Protein AF-A0A3P0NHG0-F1 (afdb_monomer_lite)

Radius of gyration: 15.68 Å; chains: 1; bounding box: 37×29×49 Å

pLDDT: mean 90.77, std 12.88, range [40.38, 98.69]

Sequence (154 aa):
MLLELDDRQFTQAFVAWTQILEDSEFYLHKNAADYFQFCIGALLAELLKLKAVRDTSVTVIPHKKPSSEIADWWPTGFALTHFCVELVKKVSRQECGKVVEPSEKIGQLKIWQSYRENLLEEPMLAIAYFDDFMGITPNWRTPYYAGHRTAGIN

Secondary structure (DSSP, 8-state):
--EEE-HHHHHHHHHHHHHHHHHTHHHHTT-HHHHHHHHHHHHHHHHHHTT-EEE-GGGS-S-----S-HHHH-HHHHHHHHHHHHHHHHHHHHHH-------GGGG-HHHHHHHHHHTTT-TTHHHHHHHHHTT----SS-TT-GGG------

Structure (mmCIF, N/CA/C/O backbone):
data_AF-A0A3P0NHG0-F1
#
_entry.id   AF-A0A3P0NHG0-F1
#
loop_
_atom_site.group_PDB
_atom_site.id
_atom_site.type_symbol
_atom_site.label_atom_id
_atom_site.label_alt_id
_atom_site.label_comp_id
_atom_site.label_asym_id
_atom_site.label_entity_id
_atom_site.label_seq_id
_atom_site.pdbx_PDB_ins_code
_atom_site.Cartn_x
_atom_site.Cartn_y
_atom_site.Cartn_z
_atom_site.occupancy
_atom_site.B_iso_or_equiv
_atom_site.auth_seq_id
_atom_site.auth_comp_id
_atom_site.auth_asym_id
_atom_site.auth_atom_id
_atom_site.pdbx_PDB_model_num
ATOM 1 N N . MET A 1 1 ? 8.576 -11.000 -17.155 1.00 65.06 1 MET A N 1
ATOM 2 C CA . MET A 1 1 ? 8.711 -10.058 -16.029 1.00 65.06 1 MET A CA 1
ATOM 3 C C . MET A 1 1 ? 9.710 -10.664 -15.061 1.00 65.06 1 MET A C 1
ATOM 5 O O . MET A 1 1 ? 9.466 -11.778 -14.616 1.00 65.06 1 MET A O 1
ATOM 9 N N . LEU A 1 2 ? 10.841 -9.998 -14.820 1.00 81.88 2 LEU A N 1
ATOM 10 C CA . LEU A 1 2 ? 11.818 -10.404 -13.809 1.00 81.88 2 LEU A CA 1
ATOM 11 C C . LEU A 1 2 ? 11.846 -9.288 -12.764 1.00 81.88 2 LEU A C 1
ATOM 13 O O . LEU A 1 2 ? 12.230 -8.163 -13.074 1.00 81.88 2 LEU A O 1
ATOM 17 N N . LEU A 1 3 ? 11.321 -9.588 -11.579 1.00 90.50 3 LEU A N 1
ATOM 18 C CA . LEU A 1 3 ? 11.296 -8.666 -10.451 1.00 90.50 3 LEU A CA 1
ATOM 19 C C . LEU A 1 3 ? 12.343 -9.112 -9.442 1.00 90.50 3 LEU A C 1
ATOM 21 O O . LEU A 1 3 ? 12.396 -10.288 -9.089 1.00 90.50 3 LEU A O 1
ATOM 25 N N . GLU A 1 4 ? 13.135 -8.163 -8.967 1.00 93.88 4 GLU A N 1
ATOM 26 C CA . GLU A 1 4 ? 14.119 -8.386 -7.915 1.00 93.88 4 GLU A CA 1
ATOM 27 C C . GLU A 1 4 ? 13.798 -7.510 -6.713 1.00 93.88 4 GLU A C 1
ATOM 29 O O . GLU A 1 4 ? 13.411 -6.347 -6.858 1.00 93.88 4 GLU A O 1
ATOM 34 N N . LEU A 1 5 ? 13.968 -8.075 -5.522 1.00 94.50 5 LEU A N 1
ATOM 35 C CA . LEU A 1 5 ? 13.925 -7.318 -4.282 1.00 94.50 5 LEU A CA 1
ATOM 36 C C . LEU A 1 5 ? 15.265 -6.617 -4.080 1.00 94.50 5 LEU A C 1
ATOM 38 O O . LEU A 1 5 ? 16.330 -7.205 -4.253 1.00 94.50 5 LEU A O 1
ATOM 42 N N . ASP A 1 6 ? 15.204 -5.346 -3.709 1.00 95.75 6 ASP A N 1
ATOM 43 C CA . ASP A 1 6 ? 16.355 -4.631 -3.188 1.00 95.75 6 ASP A CA 1
ATOM 44 C C . ASP A 1 6 ? 16.342 -4.751 -1.666 1.00 95.75 6 ASP A C 1
ATOM 46 O O . ASP A 1 6 ? 15.611 -4.024 -0.997 1.00 95.75 6 ASP A O 1
ATOM 50 N N . ASP A 1 7 ? 17.137 -5.672 -1.118 1.00 95.75 7 ASP A N 1
ATOM 51 C CA . ASP A 1 7 ? 17.136 -5.990 0.317 1.00 95.75 7 ASP A CA 1
ATOM 52 C C . ASP A 1 7 ? 17.283 -4.749 1.208 1.00 95.75 7 ASP A C 1
ATOM 54 O O . ASP A 1 7 ? 16.631 -4.629 2.251 1.00 95.75 7 ASP A O 1
ATOM 58 N N . ARG A 1 8 ? 18.117 -3.788 0.789 1.00 97.31 8 ARG A N 1
ATOM 59 C CA . ARG A 1 8 ? 18.358 -2.561 1.551 1.00 97.31 8 ARG A CA 1
ATOM 60 C C . ARG A 1 8 ? 17.126 -1.666 1.540 1.00 97.31 8 ARG A C 1
ATOM 62 O O . ARG A 1 8 ? 16.699 -1.229 2.607 1.00 97.31 8 ARG A O 1
ATOM 69 N N . GLN A 1 9 ? 16.572 -1.388 0.362 1.00 97.94 9 GLN A N 1
ATOM 70 C CA . GLN A 1 9 ? 15.396 -0.521 0.239 1.00 97.94 9 GLN A CA 1
ATOM 71 C C . GLN A 1 9 ? 14.153 -1.164 0.848 1.00 97.94 9 GLN A C 1
ATOM 73 O O . GLN A 1 9 ? 13.361 -0.489 1.498 1.00 97.94 9 GLN A O 1
ATOM 78 N N . PHE A 1 10 ? 14.013 -2.480 0.701 1.00 97.19 10 PHE A N 1
ATOM 79 C CA . PHE A 1 10 ? 12.956 -3.254 1.333 1.00 97.19 10 PHE A CA 1
ATOM 80 C C . PHE A 1 10 ? 13.030 -3.143 2.857 1.00 97.19 10 PHE A C 1
ATOM 82 O O . PHE A 1 10 ? 12.045 -2.784 3.495 1.00 97.19 10 PHE A O 1
ATOM 89 N N . THR A 1 11 ? 14.213 -3.344 3.444 1.00 97.81 11 THR A N 1
ATOM 90 C CA . THR A 1 11 ? 14.415 -3.172 4.892 1.00 97.81 11 THR A CA 1
ATOM 91 C C . THR A 1 11 ? 14.074 -1.750 5.339 1.00 97.81 11 THR A C 1
ATOM 93 O O . THR A 1 11 ? 13.381 -1.564 6.336 1.00 97.81 11 THR A O 1
ATOM 96 N N . GLN A 1 12 ? 14.517 -0.735 4.592 1.00 98.19 12 GLN A N 1
ATOM 97 C CA . GLN A 1 12 ? 14.216 0.664 4.905 1.00 98.19 12 GLN A CA 1
ATOM 98 C C . GLN A 1 12 ? 12.712 0.966 4.841 1.00 98.19 12 GLN A C 1
ATOM 100 O O . GLN A 1 12 ? 12.206 1.662 5.719 1.00 98.19 12 GLN A O 1
ATOM 105 N N . ALA A 1 13 ? 11.995 0.404 3.865 1.00 98.06 13 ALA A N 1
ATOM 106 C CA . ALA A 1 13 ? 10.546 0.545 3.749 1.00 98.06 13 ALA A CA 1
ATOM 107 C C . ALA A 1 13 ? 9.813 -0.083 4.934 1.00 98.06 13 ALA A C 1
ATOM 109 O O . ALA A 1 13 ? 8.899 0.529 5.479 1.00 98.06 13 ALA A O 1
ATOM 110 N N . PHE A 1 14 ? 10.247 -1.265 5.379 1.00 97.19 14 PHE A N 1
ATOM 111 C CA . PHE A 1 14 ? 9.671 -1.911 6.556 1.00 97.19 14 PHE A CA 1
ATOM 112 C C . PHE A 1 14 ? 9.904 -1.102 7.833 1.00 97.19 14 PHE A C 1
ATOM 114 O O . PHE A 1 14 ? 8.966 -0.929 8.601 1.00 97.19 14 PHE A O 1
ATOM 121 N N . VAL A 1 15 ? 11.107 -0.556 8.038 1.00 98.06 15 VAL A N 1
ATOM 122 C CA . VAL A 1 15 ? 11.404 0.295 9.205 1.00 98.06 15 VAL A CA 1
ATOM 123 C C . VAL A 1 15 ? 10.579 1.587 9.190 1.00 98.06 15 VAL A C 1
ATOM 125 O O . VAL A 1 15 ? 10.059 2.007 10.221 1.00 98.06 15 VAL A O 1
ATOM 128 N N . ALA A 1 16 ? 10.427 2.224 8.027 1.00 97.75 16 ALA A N 1
ATOM 129 C CA . ALA A 1 16 ? 9.578 3.408 7.904 1.00 97.75 16 ALA A CA 1
ATOM 130 C C . ALA A 1 16 ? 8.105 3.074 8.187 1.00 97.75 16 ALA A C 1
ATOM 132 O O . ALA A 1 16 ? 7.420 3.799 8.906 1.00 97.75 16 ALA A O 1
ATOM 133 N N . TRP A 1 17 ? 7.633 1.938 7.675 1.00 97.94 17 TRP A N 1
ATOM 134 C CA . TRP A 1 17 ? 6.279 1.455 7.904 1.00 97.94 17 TRP A CA 1
ATOM 135 C C . TRP A 1 17 ? 6.001 1.111 9.374 1.00 97.94 17 TRP A C 1
ATOM 137 O O . TRP A 1 17 ? 4.924 1.443 9.868 1.00 97.94 17 TRP A O 1
ATOM 147 N N . THR A 1 18 ? 6.949 0.511 10.105 1.00 97.06 18 THR A N 1
ATOM 148 C CA . THR A 1 18 ? 6.748 0.206 11.533 1.00 97.06 18 THR A CA 1
ATOM 149 C C . THR A 1 18 ? 6.519 1.463 12.364 1.00 97.06 18 THR A C 1
ATOM 151 O O . THR A 1 18 ? 5.674 1.440 13.252 1.00 97.06 18 THR A O 1
ATOM 154 N N . GLN A 1 19 ? 7.167 2.583 12.026 1.00 96.44 19 GLN A N 1
ATOM 155 C CA . GLN A 1 19 ? 6.884 3.851 12.703 1.00 96.44 19 GLN A CA 1
ATOM 156 C C . GLN A 1 19 ? 5.437 4.309 12.461 1.00 96.44 19 GLN A C 1
ATOM 158 O O . GLN A 1 19 ? 4.768 4.773 13.378 1.00 96.44 19 GLN A O 1
ATOM 163 N N . ILE A 1 20 ? 4.917 4.123 11.243 1.00 95.94 20 ILE A N 1
ATOM 164 C CA . ILE A 1 20 ? 3.523 4.457 10.915 1.00 95.94 20 ILE A CA 1
ATOM 165 C C . ILE A 1 20 ? 2.547 3.578 11.710 1.00 95.94 20 ILE A C 1
ATOM 167 O O . ILE A 1 20 ? 1.506 4.073 12.146 1.00 95.94 20 ILE A O 1
ATOM 171 N N . LEU A 1 21 ? 2.855 2.290 11.913 1.00 94.94 21 LEU A N 1
ATOM 172 C CA . LEU A 1 21 ? 2.039 1.398 12.750 1.00 94.94 21 LEU A CA 1
ATOM 173 C C . LEU A 1 21 ? 1.916 1.923 14.182 1.00 94.94 21 LEU A C 1
ATOM 175 O O . LEU A 1 21 ? 0.799 2.000 14.695 1.00 94.94 21 LEU A O 1
ATOM 179 N N . GLU A 1 22 ? 3.047 2.292 14.786 1.00 94.31 22 GLU A N 1
ATOM 180 C CA . GLU A 1 22 ? 3.123 2.823 16.151 1.00 94.31 22 GLU A CA 1
ATOM 181 C C . GLU A 1 22 ? 2.360 4.148 16.267 1.00 94.31 22 GLU A C 1
ATOM 183 O O . GLU A 1 22 ? 1.467 4.295 17.102 1.00 94.31 22 GLU A O 1
ATOM 188 N N . ASP A 1 23 ? 2.620 5.085 15.352 1.00 94.31 23 ASP A N 1
ATOM 189 C CA . ASP A 1 23 ? 1.999 6.412 15.359 1.00 94.31 23 ASP A CA 1
ATOM 190 C C . ASP A 1 23 ? 0.476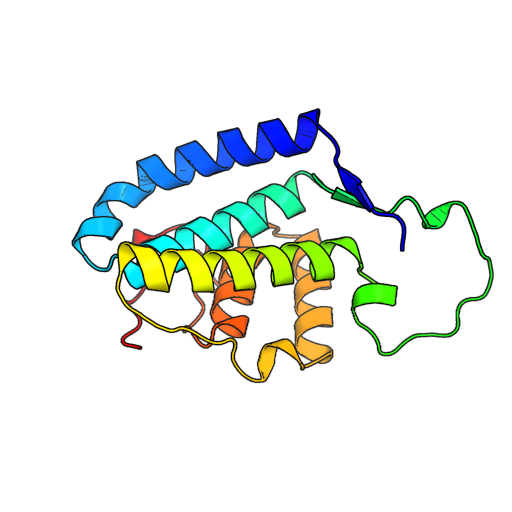 6.357 15.137 1.00 94.31 23 ASP A C 1
ATOM 192 O O . ASP A 1 23 ? -0.249 7.289 15.498 1.00 94.31 23 ASP A O 1
ATOM 196 N N . SER A 1 24 ? -0.028 5.274 14.537 1.00 93.38 24 SER A N 1
ATOM 197 C CA . SER A 1 24 ? -1.449 5.076 14.237 1.00 93.38 24 SER A CA 1
ATOM 198 C C . SER A 1 24 ? -2.169 4.095 15.166 1.00 93.38 24 SER A C 1
ATOM 200 O O . SER A 1 24 ? -3.377 3.906 15.010 1.00 93.38 24 SER A O 1
ATOM 202 N N . GLU A 1 25 ? -1.496 3.517 16.168 1.00 92.25 25 GLU A N 1
ATOM 203 C CA . GLU A 1 25 ? -2.065 2.501 17.072 1.00 92.25 25 GLU A CA 1
ATOM 204 C C . GLU A 1 25 ? -3.342 2.986 17.782 1.00 92.25 25 GLU A C 1
ATOM 206 O O . GLU A 1 25 ? -4.295 2.228 17.970 1.00 92.25 25 GLU A O 1
ATOM 211 N N . PHE A 1 26 ? -3.442 4.288 18.073 1.00 88.69 26 PHE A N 1
ATOM 212 C CA . PHE A 1 26 ? -4.650 4.898 18.645 1.00 88.69 26 PHE A CA 1
ATOM 213 C C . PHE A 1 26 ? -5.927 4.638 17.817 1.00 88.69 26 PHE A C 1
ATOM 215 O O . PHE A 1 26 ? -7.044 4.788 18.326 1.00 88.69 26 PHE A O 1
ATOM 222 N N . TYR A 1 27 ? -5.781 4.322 16.526 1.00 87.62 27 TYR A N 1
ATOM 223 C CA . TYR A 1 27 ? -6.874 4.054 15.600 1.00 87.62 27 TYR A CA 1
ATOM 224 C C . TYR A 1 27 ? -7.327 2.586 15.616 1.00 87.62 27 TYR A C 1
ATOM 226 O O . TYR A 1 27 ? -8.504 2.320 15.363 1.00 87.62 27 TYR A O 1
ATOM 234 N N . LEU A 1 28 ? -6.457 1.650 16.019 1.00 91.44 28 LEU A N 1
ATOM 235 C CA . LEU A 1 28 ? -6.760 0.216 16.117 1.00 91.44 28 LEU A CA 1
ATOM 236 C C . LEU A 1 28 ? -7.990 -0.046 16.997 1.00 91.44 28 LEU A C 1
ATOM 238 O O . LEU A 1 28 ? -8.904 -0.771 16.607 1.00 91.44 28 LEU A O 1
ATOM 242 N N . HIS A 1 29 ? -8.062 0.609 18.158 1.00 87.12 29 HIS A N 1
ATOM 243 C CA . HIS A 1 29 ? -9.183 0.456 19.092 1.00 87.12 29 HIS A CA 1
ATOM 244 C C . HIS A 1 29 ? -10.475 1.156 18.641 1.00 87.12 29 HIS A C 1
ATOM 246 O O . HIS A 1 29 ? -11.537 0.895 19.204 1.00 87.12 29 HIS A O 1
ATOM 252 N N . LYS A 1 30 ? -10.404 2.048 17.645 1.00 89.19 30 LYS A N 1
ATOM 253 C CA . LYS A 1 30 ? -11.571 2.758 17.098 1.00 89.19 30 LYS A CA 1
ATOM 254 C C . LYS A 1 30 ? -12.191 1.999 15.932 1.00 89.19 30 LYS A C 1
ATOM 256 O O . LYS A 1 30 ? -13.410 1.877 15.863 1.00 89.19 30 LYS A O 1
ATOM 261 N N . ASN A 1 31 ? -11.357 1.519 15.013 1.00 91.12 31 ASN A N 1
ATOM 262 C CA . ASN A 1 31 ? -11.780 0.738 13.858 1.00 91.12 31 ASN A CA 1
ATOM 263 C C . ASN A 1 31 ? -10.619 -0.135 13.369 1.00 91.12 31 ASN A C 1
ATOM 265 O O . ASN A 1 31 ? -9.838 0.280 12.517 1.00 91.12 31 ASN A O 1
ATOM 269 N N . ALA A 1 32 ? -10.527 -1.358 13.892 1.00 93.31 32 ALA A N 1
ATOM 270 C CA . ALA A 1 32 ? -9.443 -2.276 13.552 1.00 93.31 32 ALA A CA 1
ATOM 271 C C . ALA A 1 32 ? -9.374 -2.599 12.049 1.00 93.31 32 ALA A C 1
ATOM 273 O O . ALA A 1 32 ? -8.289 -2.670 11.481 1.00 93.31 32 ALA A O 1
ATOM 274 N N . ALA A 1 33 ? -10.523 -2.740 11.382 1.00 92.81 33 ALA A N 1
ATOM 275 C CA . ALA A 1 33 ? -10.554 -3.061 9.958 1.00 92.81 33 ALA A CA 1
ATOM 276 C C . ALA A 1 33 ? -9.965 -1.928 9.102 1.00 92.81 33 ALA A C 1
ATOM 278 O O . ALA A 1 33 ? -9.120 -2.187 8.247 1.00 92.81 33 ALA A O 1
ATOM 279 N N . ASP A 1 34 ? -10.366 -0.678 9.362 1.00 93.44 34 ASP A N 1
ATOM 280 C CA . ASP A 1 34 ? -9.823 0.478 8.635 1.00 93.44 34 ASP A CA 1
ATOM 281 C C . ASP A 1 34 ? -8.383 0.816 9.063 1.00 93.44 34 ASP A C 1
ATOM 283 O O . ASP A 1 34 ? -7.598 1.307 8.255 1.00 93.44 34 ASP A O 1
ATOM 287 N N . TYR A 1 35 ? -7.996 0.490 10.302 1.00 95.19 35 TYR A N 1
ATOM 288 C CA . TYR A 1 35 ? -6.600 0.539 10.740 1.00 95.19 35 TYR A CA 1
ATOM 289 C C . TYR A 1 35 ? -5.717 -0.372 9.884 1.00 95.19 35 TYR A C 1
ATOM 291 O O . TYR A 1 35 ? -4.769 0.108 9.269 1.00 95.19 35 TYR A O 1
ATOM 299 N N . PHE A 1 36 ? -6.049 -1.661 9.760 1.00 96.19 36 PHE A N 1
ATOM 300 C CA . PHE A 1 36 ? -5.236 -2.579 8.957 1.00 96.19 36 PHE A CA 1
ATOM 301 C C . PHE A 1 36 ? -5.222 -2.211 7.471 1.00 96.19 36 PHE A C 1
ATOM 303 O O . PHE A 1 36 ? -4.170 -2.307 6.839 1.00 96.19 36 PHE A O 1
ATOM 310 N N . GLN A 1 37 ? -6.345 -1.730 6.928 1.00 97.12 37 GLN A N 1
ATOM 311 C CA . GLN A 1 37 ? -6.388 -1.155 5.583 1.00 97.12 37 GLN A CA 1
ATOM 312 C C . GLN A 1 37 ? -5.363 -0.023 5.429 1.00 97.12 37 GLN A C 1
ATOM 314 O O . GLN A 1 37 ? -4.536 -0.060 4.515 1.00 97.12 37 GLN A O 1
ATOM 319 N N . PHE A 1 38 ? -5.405 0.970 6.322 1.00 97.25 38 PHE A N 1
ATOM 320 C CA . PHE A 1 38 ? -4.496 2.113 6.294 1.00 97.25 38 PHE A CA 1
ATOM 321 C C . PHE A 1 38 ? -3.037 1.669 6.397 1.00 97.25 38 PHE A C 1
ATOM 323 O O . PHE A 1 38 ? -2.210 2.066 5.579 1.00 97.25 38 PHE A O 1
ATOM 330 N N . CYS A 1 39 ? -2.724 0.811 7.366 1.00 97.69 39 CYS A N 1
ATOM 331 C CA . CYS A 1 39 ? -1.369 0.336 7.602 1.00 97.69 39 CYS A CA 1
ATOM 332 C C . CYS A 1 39 ? -0.809 -0.422 6.394 1.00 97.69 39 CYS A C 1
ATOM 334 O O . CYS A 1 39 ? 0.358 -0.252 6.051 1.00 97.69 39 CYS A O 1
ATOM 336 N N . ILE A 1 40 ? -1.622 -1.231 5.716 1.00 98.44 40 ILE A N 1
ATOM 337 C CA . ILE A 1 40 ? -1.187 -1.978 4.529 1.00 98.44 40 ILE A CA 1
ATOM 338 C C . ILE A 1 40 ? -1.061 -1.057 3.309 1.00 98.44 40 ILE A C 1
ATOM 340 O O . ILE A 1 40 ? -0.111 -1.199 2.536 1.00 98.44 40 ILE A O 1
ATOM 344 N N . GLY A 1 41 ? -1.941 -0.062 3.168 1.00 98.31 41 GLY A N 1
ATOM 345 C CA . GLY A 1 41 ? -1.768 1.010 2.186 1.00 98.31 41 GLY A CA 1
ATOM 346 C C . GLY A 1 41 ? -0.485 1.816 2.422 1.00 98.31 41 GLY A C 1
ATOM 347 O O . GLY A 1 41 ? 0.207 2.177 1.471 1.00 98.31 41 GLY A O 1
ATOM 348 N N . ALA A 1 42 ? -0.121 2.062 3.684 1.00 98.25 42 ALA A N 1
ATOM 349 C CA . ALA A 1 42 ? 1.116 2.750 4.045 1.00 98.25 42 ALA A CA 1
ATOM 350 C C . ALA A 1 42 ? 2.357 1.906 3.722 1.00 98.25 42 ALA A C 1
ATOM 352 O O . ALA A 1 42 ? 3.327 2.437 3.185 1.00 98.25 42 ALA A O 1
ATOM 353 N N . LEU A 1 43 ? 2.307 0.588 3.952 1.00 98.69 43 LEU A N 1
ATOM 354 C CA . LEU A 1 43 ? 3.357 -0.331 3.503 1.00 98.69 43 LEU A CA 1
ATOM 355 C C . LEU A 1 43 ? 3.551 -0.251 1.981 1.00 98.69 43 LEU A C 1
ATOM 357 O O . LEU A 1 43 ? 4.682 -0.134 1.511 1.00 98.69 43 LEU A O 1
ATOM 361 N N . LEU A 1 44 ? 2.457 -0.267 1.209 1.00 98.69 44 LEU A N 1
ATOM 362 C CA . LEU A 1 44 ? 2.508 -0.111 -0.247 1.00 98.69 44 LEU A CA 1
ATOM 363 C C . LEU A 1 44 ? 3.203 1.199 -0.646 1.00 98.69 44 LEU A C 1
ATOM 365 O O . LEU A 1 44 ? 4.081 1.191 -1.512 1.00 98.69 44 LEU A O 1
ATOM 369 N N . ALA A 1 45 ? 2.839 2.308 0.001 1.00 98.38 45 ALA A N 1
ATOM 370 C CA . ALA A 1 45 ? 3.442 3.613 -0.248 1.00 98.38 45 ALA A CA 1
ATOM 371 C C . ALA A 1 45 ? 4.953 3.614 0.024 1.00 98.38 45 ALA A C 1
ATOM 373 O O . ALA A 1 45 ? 5.720 4.061 -0.827 1.00 98.38 45 ALA A O 1
ATOM 374 N N . GLU A 1 46 ? 5.399 3.059 1.154 1.00 98.50 46 GLU A N 1
ATOM 375 C CA . GLU A 1 46 ? 6.822 2.980 1.506 1.00 98.50 46 GLU A CA 1
ATOM 376 C C . GLU A 1 46 ? 7.619 2.104 0.528 1.00 98.50 46 GLU A C 1
ATOM 378 O O . GLU A 1 46 ? 8.683 2.512 0.052 1.00 98.50 46 GLU A O 1
ATOM 383 N N . LEU A 1 47 ? 7.083 0.935 0.156 1.00 98.38 47 LEU A N 1
ATOM 384 C CA . LEU A 1 47 ? 7.719 0.028 -0.806 1.00 98.38 47 LEU A CA 1
ATOM 385 C C . LEU A 1 47 ? 7.886 0.683 -2.185 1.00 98.38 47 LEU A C 1
ATOM 387 O O . LEU A 1 47 ? 8.930 0.525 -2.825 1.00 98.38 47 LEU A O 1
ATOM 391 N N . LEU A 1 48 ? 6.880 1.436 -2.639 1.00 97.44 48 LEU A N 1
ATOM 392 C CA . LEU A 1 48 ? 6.926 2.158 -3.911 1.00 97.44 48 LEU A CA 1
ATOM 393 C C . LEU A 1 48 ? 7.859 3.370 -3.850 1.00 97.44 48 LEU A C 1
ATOM 395 O O . LEU A 1 48 ? 8.687 3.539 -4.749 1.00 97.44 48 LEU A O 1
ATOM 399 N N . LYS A 1 49 ? 7.777 4.169 -2.780 1.00 97.38 49 LYS A N 1
ATOM 400 C CA . LYS A 1 49 ? 8.619 5.353 -2.545 1.00 97.38 49 LYS A CA 1
ATOM 401 C C . LYS A 1 49 ? 10.103 5.000 -2.575 1.00 97.38 49 LYS A C 1
ATOM 403 O O . LYS A 1 49 ? 10.885 5.670 -3.247 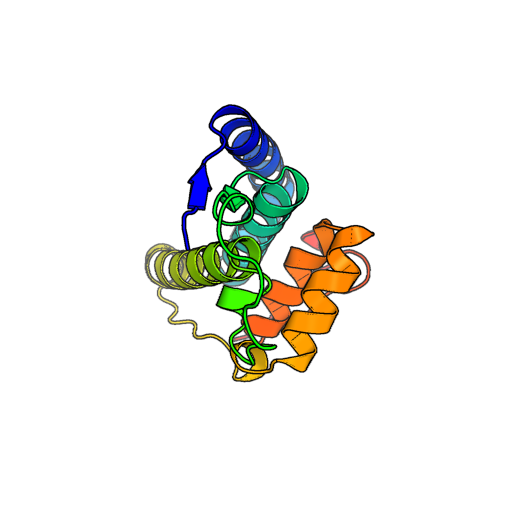1.00 97.38 49 LYS A O 1
ATOM 408 N N . LEU A 1 50 ? 10.484 3.927 -1.882 1.00 97.44 50 LEU A N 1
ATOM 409 C CA . LEU A 1 50 ? 11.874 3.473 -1.788 1.00 97.44 50 LEU A CA 1
ATOM 410 C C . LEU A 1 50 ? 12.289 2.540 -2.931 1.00 97.44 50 LEU A C 1
ATOM 412 O O . LEU A 1 50 ? 13.447 2.134 -2.998 1.00 97.44 50 LEU A O 1
ATOM 416 N N . LYS A 1 51 ? 11.379 2.233 -3.867 1.00 95.69 51 LYS A N 1
ATOM 417 C CA . LYS A 1 51 ? 11.627 1.327 -5.001 1.00 95.69 51 LYS A CA 1
ATOM 418 C C . LYS A 1 51 ? 12.180 -0.026 -4.532 1.00 95.69 51 LYS A C 1
ATOM 420 O O . LYS A 1 51 ? 13.140 -0.547 -5.098 1.00 95.69 51 LYS A O 1
ATOM 425 N N . ALA A 1 52 ? 11.552 -0.590 -3.499 1.00 96.44 52 ALA A N 1
ATOM 426 C CA . ALA A 1 52 ? 11.961 -1.838 -2.851 1.00 96.44 52 ALA A CA 1
ATOM 427 C C . ALA A 1 52 ? 11.937 -3.060 -3.788 1.00 96.44 52 ALA A C 1
ATOM 429 O O . ALA A 1 52 ? 12.606 -4.057 -3.526 1.00 96.44 52 ALA A O 1
ATOM 430 N N . VAL A 1 53 ? 11.185 -2.976 -4.889 1.00 95.56 53 VAL A N 1
ATOM 431 C CA . VAL A 1 53 ? 11.179 -3.960 -5.976 1.00 95.56 53 VAL A CA 1
ATOM 432 C C . VAL A 1 53 ? 11.629 -3.275 -7.261 1.00 95.56 53 VAL A C 1
ATOM 434 O O . VAL A 1 53 ? 11.108 -2.218 -7.630 1.00 95.56 53 VAL A O 1
ATOM 437 N N . ARG A 1 54 ? 12.570 -3.898 -7.970 1.00 91.88 54 ARG A N 1
ATOM 438 C CA . ARG A 1 54 ? 13.110 -3.428 -9.246 1.00 91.88 54 ARG A CA 1
ATOM 439 C C . ARG A 1 54 ? 12.660 -4.340 -10.381 1.00 91.88 54 ARG A C 1
ATOM 441 O O . ARG A 1 54 ? 12.662 -5.559 -10.249 1.00 91.88 54 ARG A O 1
ATOM 448 N N . ASP A 1 55 ? 12.299 -3.733 -11.505 1.00 89.50 55 ASP A N 1
ATOM 449 C CA . ASP A 1 55 ? 12.104 -4.451 -12.762 1.00 89.50 55 ASP A CA 1
ATOM 450 C C . ASP A 1 55 ? 13.440 -4.537 -13.502 1.00 89.50 55 ASP A C 1
ATOM 452 O O . ASP A 1 55 ? 13.973 -3.524 -13.960 1.00 89.50 55 ASP A O 1
ATOM 456 N N . THR A 1 56 ? 13.994 -5.743 -13.608 1.00 84.25 56 THR A N 1
ATOM 457 C CA . THR A 1 56 ? 15.272 -5.985 -14.293 1.00 84.25 56 THR A CA 1
ATOM 458 C C . THR A 1 56 ? 15.097 -6.370 -15.760 1.00 84.25 56 THR A C 1
ATOM 460 O O . THR A 1 56 ? 16.084 -6.500 -16.490 1.00 84.25 56 THR A O 1
ATOM 463 N N . SER A 1 57 ? 13.851 -6.459 -16.244 1.00 72.69 57 SER A N 1
ATOM 464 C CA . SER A 1 57 ? 13.557 -6.811 -17.637 1.00 72.69 57 SER A CA 1
ATOM 465 C C . SER A 1 57 ? 13.934 -5.729 -18.656 1.00 72.69 57 SER A C 1
ATOM 467 O O . SER A 1 57 ? 14.073 -6.038 -19.835 1.00 72.69 57 SER A O 1
ATOM 469 N N . VAL A 1 58 ? 14.219 -4.496 -18.213 1.00 59.16 58 VAL A N 1
ATOM 470 C CA . VAL A 1 58 ? 14.647 -3.364 -19.065 1.00 59.16 58 VAL A CA 1
ATOM 471 C C . VAL A 1 58 ? 15.951 -3.650 -19.833 1.00 59.16 58 VAL A C 1
ATOM 473 O O . VAL A 1 58 ? 16.240 -3.000 -20.835 1.00 59.16 58 VAL A O 1
ATOM 476 N N . THR A 1 59 ? 16.735 -4.648 -19.418 1.00 52.84 59 THR A N 1
ATOM 477 C CA . THR A 1 59 ? 17.970 -5.046 -20.116 1.00 52.84 59 THR A CA 1
ATOM 478 C C . THR A 1 59 ? 17.744 -5.886 -21.376 1.00 52.84 59 THR A C 1
ATOM 480 O O . THR A 1 59 ? 18.690 -6.092 -22.136 1.00 52.84 59 THR A O 1
ATOM 483 N N . VAL A 1 60 ? 16.517 -6.346 -21.651 1.00 53.88 60 VAL A N 1
ATOM 484 C CA . VAL A 1 60 ? 16.235 -7.212 -22.801 1.00 53.88 60 VAL A CA 1
ATOM 485 C C . VAL A 1 60 ? 14.921 -6.794 -23.473 1.00 53.88 60 VAL A C 1
ATOM 487 O O . VAL A 1 60 ? 13.872 -6.765 -22.842 1.00 53.88 60 VAL A O 1
ATOM 490 N N . ILE A 1 61 ? 14.989 -6.595 -24.795 1.00 52.62 61 ILE A N 1
ATOM 491 C CA . ILE A 1 61 ? 13.902 -6.480 -25.792 1.00 52.62 61 ILE A CA 1
ATOM 492 C C . ILE A 1 61 ? 13.592 -5.042 -26.274 1.00 52.62 61 ILE A C 1
ATOM 494 O O . ILE A 1 61 ? 12.766 -4.337 -25.691 1.00 52.62 61 ILE A O 1
ATOM 498 N N . PRO A 1 62 ? 14.140 -4.637 -27.439 1.00 47.56 62 PRO A N 1
ATOM 499 C CA . PRO A 1 62 ? 13.533 -3.598 -28.256 1.00 47.56 62 PRO A CA 1
ATOM 500 C C . PRO A 1 62 ? 12.279 -4.171 -28.945 1.00 47.56 62 PRO A C 1
ATOM 502 O O . PRO A 1 62 ? 12.324 -5.263 -29.506 1.00 47.56 62 PRO A O 1
ATOM 505 N N . HIS A 1 63 ? 11.174 -3.414 -28.930 1.00 49.09 63 HIS A N 1
ATOM 506 C CA . HIS A 1 63 ? 9.915 -3.655 -29.671 1.00 49.09 6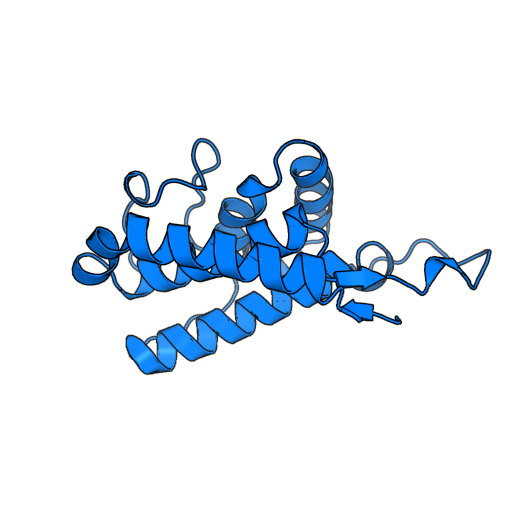3 HIS A CA 1
ATOM 507 C C . HIS A 1 63 ? 8.805 -4.498 -29.008 1.00 49.09 63 HIS A C 1
ATOM 509 O O . HIS A 1 63 ? 8.173 -5.326 -29.668 1.00 49.09 63 HIS A O 1
ATOM 515 N N . LYS A 1 64 ? 8.445 -4.231 -27.744 1.00 55.25 64 LYS A N 1
ATOM 516 C CA . LYS A 1 64 ? 7.127 -4.660 -27.235 1.00 55.25 64 LYS A CA 1
ATOM 517 C C . LYS A 1 64 ? 6.043 -3.686 -27.733 1.00 55.25 64 LYS A C 1
ATOM 519 O O . LYS A 1 64 ? 6.196 -2.474 -27.597 1.00 55.25 64 LYS A O 1
ATOM 524 N N . LYS A 1 65 ? 4.969 -4.198 -28.355 1.00 58.09 65 LYS A N 1
ATOM 525 C CA . LYS A 1 65 ? 3.775 -3.397 -28.709 1.00 58.09 65 LYS A CA 1
ATOM 526 C C . LYS A 1 65 ? 3.197 -2.738 -27.443 1.00 58.09 65 LYS A C 1
ATOM 528 O O . LYS A 1 65 ? 3.365 -3.315 -26.367 1.00 58.09 65 LYS A O 1
ATOM 533 N N . PRO A 1 66 ? 2.491 -1.592 -27.548 1.00 60.47 66 PRO A N 1
ATOM 534 C CA . PRO A 1 66 ? 1.766 -1.045 -26.409 1.00 60.47 66 PRO A CA 1
ATOM 535 C C . PRO A 1 66 ? 0.788 -2.105 -25.897 1.00 60.47 66 PRO A C 1
ATOM 537 O O . PRO A 1 66 ? -0.118 -2.518 -26.620 1.00 60.47 66 PRO A O 1
ATOM 540 N N . SER A 1 67 ? 1.034 -2.595 -24.685 1.00 70.31 67 SER A N 1
ATOM 541 C CA . SER A 1 67 ? 0.190 -3.587 -24.030 1.00 70.31 67 SER A CA 1
ATOM 542 C C . SER A 1 67 ? -0.884 -2.884 -23.214 1.00 70.31 67 SER A C 1
ATOM 544 O O . SER A 1 67 ? -0.613 -1.880 -22.555 1.00 70.31 67 SER A O 1
ATOM 546 N N . SER A 1 68 ? -2.104 -3.413 -23.254 1.00 78.12 68 SER A N 1
ATOM 547 C CA . SER A 1 68 ? -3.188 -2.983 -22.371 1.00 78.12 68 SER A CA 1
ATOM 548 C C . SER A 1 68 ? -3.069 -3.572 -20.963 1.00 78.12 68 SER A C 1
ATOM 550 O O . SER A 1 68 ? -3.816 -3.165 -20.076 1.00 78.12 68 SER A O 1
ATOM 552 N N . GLU A 1 69 ? -2.156 -4.521 -20.739 1.00 88.81 69 GLU A N 1
ATOM 553 C CA . GLU A 1 69 ? -1.964 -5.148 -19.433 1.00 88.81 69 GLU A CA 1
ATOM 554 C C . GLU A 1 69 ? -1.087 -4.286 -18.524 1.00 88.81 69 GLU A C 1
ATOM 556 O O . GLU A 1 69 ? 0.028 -3.911 -18.880 1.00 88.81 69 GLU A O 1
ATOM 561 N N . ILE A 1 70 ? -1.577 -3.996 -17.316 1.00 92.19 70 ILE A N 1
ATOM 562 C CA . ILE A 1 70 ? -0.884 -3.145 -16.334 1.00 92.19 70 ILE A CA 1
ATOM 563 C C . ILE A 1 70 ? 0.502 -3.699 -15.981 1.00 92.19 70 ILE A C 1
ATOM 565 O O . ILE A 1 70 ? 1.476 -2.949 -15.903 1.00 92.19 70 ILE A O 1
ATOM 569 N N . ALA A 1 71 ? 0.608 -5.023 -15.839 1.00 90.88 71 ALA A N 1
ATOM 570 C CA . ALA A 1 71 ? 1.855 -5.711 -15.524 1.00 90.88 71 ALA A CA 1
ATOM 571 C C . ALA A 1 71 ? 2.955 -5.516 -16.584 1.00 90.88 71 ALA A C 1
ATOM 573 O O . ALA A 1 71 ? 4.130 -5.679 -16.274 1.00 90.88 71 ALA A O 1
ATOM 574 N N . ASP A 1 72 ? 2.606 -5.149 -17.820 1.00 88.06 72 ASP A N 1
ATOM 575 C CA . ASP A 1 72 ? 3.589 -4.966 -18.889 1.00 88.06 72 ASP A CA 1
ATOM 576 C C . ASP A 1 72 ? 4.264 -3.594 -18.873 1.00 88.06 72 ASP A C 1
ATOM 578 O O . ASP A 1 72 ? 5.422 -3.489 -19.275 1.00 88.06 72 ASP A O 1
ATOM 582 N N . TRP A 1 73 ? 3.562 -2.544 -18.443 1.00 89.88 73 TRP A N 1
ATOM 583 C CA . TRP A 1 73 ? 4.090 -1.173 -18.430 1.00 89.88 73 TRP A CA 1
ATOM 584 C C . TRP A 1 73 ? 4.377 -0.645 -17.019 1.00 89.88 73 TRP A C 1
ATOM 586 O O . TRP A 1 73 ? 5.066 0.370 -16.870 1.00 89.88 73 TRP A O 1
ATOM 596 N N . TRP A 1 74 ? 3.899 -1.331 -15.976 1.00 93.69 74 TRP A N 1
ATOM 597 C CA . TRP A 1 74 ? 4.270 -1.064 -14.587 1.00 93.69 74 TRP A CA 1
ATOM 598 C C . TRP A 1 74 ? 4.243 -2.327 -13.709 1.00 93.69 74 TRP A C 1
ATOM 600 O O . TRP A 1 74 ? 3.435 -2.445 -12.783 1.00 93.69 74 TRP A O 1
ATOM 610 N N . PRO A 1 75 ? 5.154 -3.279 -13.968 1.00 93.88 75 PRO A N 1
ATOM 611 C CA . PRO A 1 75 ? 5.185 -4.568 -13.278 1.00 93.88 75 PRO A CA 1
ATOM 612 C C . PRO A 1 75 ? 5.354 -4.446 -11.760 1.00 93.88 75 PRO A C 1
ATOM 614 O O . PRO A 1 75 ? 4.701 -5.164 -11.006 1.00 93.88 75 PRO A O 1
ATOM 617 N N . THR A 1 76 ? 6.194 -3.517 -11.293 1.00 95.25 76 THR A N 1
ATOM 618 C CA . THR A 1 76 ? 6.446 -3.311 -9.858 1.00 95.25 76 THR A CA 1
ATOM 619 C C . THR A 1 76 ? 5.210 -2.797 -9.124 1.00 95.25 76 THR A C 1
ATOM 621 O O . THR A 1 76 ? 4.840 -3.359 -8.096 1.00 95.25 76 THR A O 1
ATOM 624 N N . GLY A 1 77 ? 4.534 -1.781 -9.672 1.00 96.44 77 GLY A N 1
ATOM 625 C CA . GLY A 1 77 ? 3.289 -1.251 -9.112 1.00 96.44 77 GLY A CA 1
ATOM 626 C C . GLY A 1 77 ? 2.174 -2.289 -9.109 1.00 96.44 77 GLY A C 1
ATOM 627 O O . GLY A 1 77 ? 1.499 -2.462 -8.095 1.00 96.44 77 GLY A O 1
ATOM 628 N N . PHE A 1 78 ? 2.029 -3.037 -10.207 1.00 96.75 78 PHE A N 1
ATOM 629 C CA . PHE A 1 78 ? 1.059 -4.124 -10.308 1.00 96.75 78 PHE A CA 1
ATOM 630 C C . PHE A 1 78 ? 1.282 -5.195 -9.234 1.00 96.75 78 PHE A C 1
ATOM 632 O O . PHE A 1 78 ? 0.351 -5.523 -8.498 1.00 96.75 78 PHE A O 1
ATOM 639 N N . ALA A 1 79 ? 2.512 -5.707 -9.121 1.00 96.88 79 ALA A N 1
ATOM 640 C CA . ALA A 1 79 ? 2.853 -6.775 -8.187 1.00 96.88 79 ALA A CA 1
ATOM 641 C C . ALA A 1 79 ? 2.679 -6.346 -6.723 1.00 96.88 79 ALA A C 1
ATOM 643 O O . ALA A 1 79 ? 2.030 -7.054 -5.956 1.00 96.88 79 ALA A O 1
ATOM 644 N N . LEU A 1 80 ? 3.207 -5.176 -6.345 1.00 98.00 80 LEU A N 1
ATOM 645 C CA . LEU A 1 80 ? 3.118 -4.674 -4.971 1.00 98.00 80 LEU A CA 1
ATOM 646 C C . LEU A 1 80 ? 1.677 -4.366 -4.556 1.00 98.00 80 LEU A C 1
ATOM 648 O O . LEU A 1 80 ? 1.274 -4.713 -3.449 1.00 98.00 80 LEU A O 1
ATOM 652 N N . THR A 1 81 ? 0.876 -3.782 -5.449 1.00 98.56 81 THR A N 1
ATOM 653 C CA . THR A 1 81 ? -0.533 -3.487 -5.151 1.00 98.56 81 THR A CA 1
ATOM 654 C C . THR A 1 81 ? -1.324 -4.773 -4.919 1.00 98.56 81 THR A C 1
ATOM 656 O O . THR A 1 81 ? -2.015 -4.881 -3.912 1.00 98.56 81 THR A O 1
ATOM 659 N N . HIS A 1 82 ? -1.191 -5.779 -5.794 1.00 98.44 82 HIS A N 1
ATOM 660 C CA . HIS A 1 82 ? -1.899 -7.055 -5.624 1.00 98.44 82 HIS A CA 1
ATOM 661 C C . HIS A 1 82 ? -1.410 -7.837 -4.401 1.00 98.44 82 HIS A C 1
ATOM 663 O O . HIS A 1 82 ? -2.214 -8.461 -3.712 1.00 98.44 82 HIS A O 1
ATOM 669 N N . PHE A 1 83 ? -0.114 -7.764 -4.087 1.00 98.31 83 PHE A N 1
ATOM 670 C CA . PHE A 1 83 ? 0.413 -8.297 -2.834 1.00 98.31 83 PHE A CA 1
ATOM 671 C C . PHE A 1 83 ? -0.278 -7.656 -1.620 1.00 98.31 83 PHE A C 1
ATOM 673 O O . PHE A 1 83 ? -0.773 -8.371 -0.751 1.00 98.31 83 PHE A O 1
ATOM 680 N N . CYS A 1 84 ? -0.375 -6.324 -1.581 1.00 98.62 84 CYS A N 1
ATOM 681 C CA . CYS A 1 84 ? -1.042 -5.603 -0.496 1.00 98.62 84 CYS A CA 1
ATOM 682 C C . CYS A 1 84 ? -2.556 -5.868 -0.442 1.00 98.62 84 CYS A C 1
ATOM 684 O O . CYS A 1 84 ? -3.107 -5.958 0.653 1.00 98.62 84 CYS A O 1
ATOM 686 N N . VAL A 1 85 ? -3.222 -6.069 -1.585 1.00 98.62 85 VAL A N 1
ATOM 687 C CA . VAL A 1 85 ? -4.627 -6.514 -1.640 1.00 98.62 85 VAL A CA 1
ATOM 688 C C . VAL A 1 85 ? -4.799 -7.860 -0.936 1.00 98.62 85 VAL A C 1
ATOM 690 O O . VAL A 1 85 ? -5.640 -8.002 -0.052 1.00 98.62 85 VAL A O 1
ATOM 693 N N . GLU A 1 86 ? -3.989 -8.858 -1.283 1.00 98.62 86 GLU A N 1
ATOM 694 C CA . GLU A 1 86 ? -4.099 -10.177 -0.654 1.00 98.62 86 GLU A CA 1
ATOM 695 C C . GLU A 1 86 ? -3.693 -10.142 0.825 1.00 98.62 86 GLU A C 1
ATOM 697 O O . GLU A 1 86 ? -4.299 -10.826 1.656 1.00 98.62 86 GLU A O 1
ATOM 702 N N . LEU A 1 87 ? -2.731 -9.287 1.185 1.00 98.56 87 LEU A N 1
ATOM 703 C CA . LEU A 1 87 ? -2.345 -9.066 2.574 1.00 98.56 87 LEU A CA 1
ATOM 704 C C . LEU A 1 87 ? -3.500 -8.480 3.396 1.00 98.56 87 LEU A C 1
ATOM 706 O O . LEU A 1 87 ? -3.798 -9.017 4.462 1.00 98.56 87 LEU A O 1
ATOM 710 N N . VAL A 1 88 ? -4.197 -7.443 2.908 1.00 98.06 88 VAL A N 1
ATOM 711 C CA . VAL A 1 88 ? -5.326 -6.858 3.655 1.00 98.06 88 VAL A CA 1
ATOM 712 C C . VAL A 1 88 ? -6.485 -7.836 3.760 1.00 98.06 88 VAL A C 1
ATOM 714 O O . VAL A 1 88 ? -7.021 -8.019 4.847 1.00 98.06 88 VAL A O 1
ATOM 717 N N . LYS A 1 89 ? -6.790 -8.584 2.694 1.00 98.00 89 LYS A N 1
ATOM 718 C CA . LYS A 1 89 ? -7.790 -9.662 2.735 1.00 98.00 89 LYS A CA 1
ATOM 719 C C . LYS A 1 89 ? -7.484 -10.679 3.828 1.00 98.00 89 LYS A C 1
ATOM 721 O O . LYS A 1 89 ? -8.373 -11.085 4.581 1.00 98.00 89 LYS A O 1
ATOM 726 N N . LYS A 1 90 ? -6.219 -11.093 3.926 1.00 98.38 90 LYS A N 1
ATOM 727 C CA . LYS A 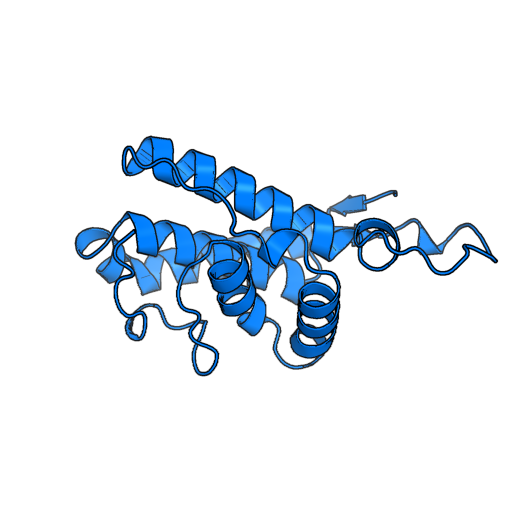1 90 ? -5.768 -12.069 4.917 1.00 98.38 90 LYS A CA 1
ATOM 728 C C . LYS A 1 90 ? -5.855 -11.511 6.339 1.00 98.38 90 LYS A C 1
ATOM 730 O O . LYS A 1 90 ? -6.456 -12.164 7.191 1.00 98.38 90 LYS A O 1
ATOM 735 N N . VAL A 1 91 ? -5.311 -10.317 6.567 1.00 97.75 91 VAL A N 1
ATOM 736 C CA . VAL A 1 91 ? -5.275 -9.664 7.883 1.00 97.75 91 VAL A CA 1
ATOM 737 C C . VAL A 1 91 ? -6.682 -9.309 8.358 1.00 97.75 91 VAL A C 1
ATOM 739 O O . VAL A 1 91 ? -7.052 -9.683 9.466 1.00 97.75 91 VAL A O 1
ATOM 742 N N . SER A 1 92 ? -7.525 -8.698 7.519 1.00 96.50 92 SER A N 1
ATOM 743 C CA . SER A 1 92 ? -8.916 -8.380 7.875 1.00 96.50 92 SER A CA 1
ATOM 744 C C . SER A 1 92 ? -9.716 -9.626 8.256 1.00 96.50 92 SER A C 1
ATOM 746 O O . SER A 1 92 ? -10.519 -9.589 9.192 1.00 96.50 92 SER A O 1
ATOM 748 N N . ARG A 1 93 ? -9.474 -10.758 7.584 1.00 97.06 93 ARG A N 1
ATOM 749 C CA . ARG A 1 93 ? -10.129 -12.021 7.934 1.00 97.06 93 ARG A CA 1
ATOM 750 C C . ARG A 1 93 ? -9.635 -12.578 9.266 1.00 97.06 93 ARG A C 1
ATOM 752 O O . ARG A 1 93 ? -10.450 -13.087 10.028 1.00 97.06 93 ARG A O 1
ATOM 759 N N . GLN A 1 94 ? -8.329 -12.527 9.519 1.00 97.62 94 GLN A N 1
ATOM 760 C CA . GLN A 1 94 ? -7.717 -13.096 10.723 1.00 97.62 94 GLN A CA 1
ATOM 761 C C . GLN A 1 94 ? -7.991 -12.253 11.970 1.00 97.62 94 GLN A C 1
ATOM 763 O O . GLN A 1 94 ? -8.446 -12.793 12.972 1.00 97.62 94 GLN A O 1
ATOM 768 N N . GLU A 1 95 ? -7.786 -10.942 11.880 1.00 96.50 95 GLU A N 1
ATOM 769 C CA . GLU A 1 95 ? -7.818 -10.032 13.029 1.00 96.50 95 GLU A CA 1
ATOM 770 C C . GLU A 1 95 ? -9.199 -9.411 13.262 1.00 96.50 95 GLU A C 1
ATOM 772 O O . GLU A 1 95 ? -9.516 -8.978 14.367 1.00 96.50 95 GLU A O 1
ATOM 777 N N . CYS A 1 96 ? -10.044 -9.343 12.226 1.00 95.00 96 CYS A N 1
ATOM 778 C CA . CYS A 1 96 ? -11.353 -8.686 12.314 1.00 95.00 96 CYS A CA 1
ATOM 779 C C . CYS A 1 96 ? -12.531 -9.597 11.951 1.00 95.00 96 CYS A C 1
ATOM 781 O O . CYS A 1 96 ? -13.677 -9.158 12.034 1.00 95.00 96 CYS A O 1
ATOM 783 N N . GLY A 1 97 ? -12.285 -10.832 11.498 1.00 95.81 97 GLY A N 1
ATOM 784 C CA . GLY A 1 97 ? -13.339 -11.720 10.997 1.00 95.81 97 GLY A CA 1
ATOM 785 C C . GLY A 1 97 ? -14.069 -11.182 9.759 1.00 95.81 97 GLY A C 1
ATOM 786 O O . GLY A 1 97 ? -15.150 -11.670 9.432 1.00 95.81 97 GLY A O 1
ATOM 787 N N . LYS A 1 98 ? -13.506 -10.177 9.072 1.00 93.81 98 LYS A N 1
ATOM 788 C CA . LYS A 1 98 ? -14.117 -9.526 7.908 1.00 93.81 98 LYS A CA 1
ATOM 789 C C . LYS A 1 98 ? -13.552 -10.078 6.609 1.00 93.81 98 LYS A C 1
ATOM 791 O O . LYS A 1 98 ? -12.343 -10.228 6.457 1.00 93.81 98 LYS A O 1
ATOM 796 N N . VAL A 1 99 ? -14.434 -10.329 5.649 1.00 93.56 99 VAL A N 1
ATOM 797 C CA . VAL A 1 99 ? -14.048 -10.593 4.262 1.00 93.56 99 VAL A CA 1
ATOM 798 C C . VAL A 1 99 ? -14.134 -9.273 3.511 1.00 93.56 99 VAL A C 1
ATOM 800 O O . VAL A 1 99 ? -15.189 -8.645 3.497 1.00 93.56 99 VAL A O 1
ATOM 803 N N . VAL A 1 100 ? -13.022 -8.857 2.918 1.00 94.56 100 VAL A N 1
ATOM 804 C CA . VAL A 1 100 ? -12.939 -7.670 2.063 1.00 94.56 100 VAL A CA 1
ATOM 805 C C . VAL A 1 100 ? -12.590 -8.118 0.653 1.00 94.56 100 VAL A C 1
ATOM 807 O O . VAL A 1 100 ? -11.887 -9.111 0.480 1.00 94.56 100 VAL A O 1
ATOM 810 N N . GLU A 1 101 ? -13.081 -7.407 -0.352 1.00 96.19 101 GLU A N 1
ATOM 811 C CA . GLU A 1 101 ? -12.730 -7.644 -1.749 1.00 96.19 101 GLU A CA 1
ATOM 812 C C . GLU A 1 101 ? -12.471 -6.301 -2.435 1.00 96.19 101 GLU A C 1
ATOM 814 O O . GLU A 1 101 ? -13.099 -5.302 -2.069 1.00 96.19 101 GLU A O 1
ATOM 819 N N . PRO A 1 102 ? -11.558 -6.248 -3.417 1.00 97.31 102 PRO A N 1
ATOM 820 C CA . PRO A 1 102 ? -11.367 -5.053 -4.221 1.00 97.31 102 PRO A CA 1
ATOM 821 C C . PRO A 1 102 ? -12.653 -4.639 -4.936 1.00 97.31 102 PRO A C 1
ATOM 823 O O . PRO A 1 102 ? -13.458 -5.472 -5.357 1.00 97.31 102 PRO A O 1
ATOM 826 N N . SER A 1 103 ? -12.807 -3.339 -5.149 1.00 97.12 103 SER A N 1
ATOM 827 C CA . SER A 1 103 ? -13.822 -2.807 -6.049 1.00 97.12 103 SER A CA 1
ATOM 828 C C . SER A 1 103 ? -13.451 -3.060 -7.514 1.00 97.12 103 SER A C 1
ATOM 830 O O . SER A 1 103 ? -12.297 -3.322 -7.860 1.00 97.12 103 SER A O 1
ATOM 832 N N . GLU A 1 104 ? -14.414 -2.876 -8.420 1.00 97.00 104 GLU A N 1
ATOM 833 C CA . GLU A 1 104 ? -14.192 -2.975 -9.871 1.00 97.00 104 GLU A CA 1
ATOM 834 C C . GLU A 1 104 ? -13.108 -2.011 -10.389 1.00 97.00 104 GLU A C 1
ATOM 836 O O . GLU A 1 104 ? -12.549 -2.213 -11.470 1.00 97.00 104 GLU A O 1
ATOM 841 N N . LYS A 1 105 ? -12.774 -0.967 -9.617 1.00 96.75 105 LYS A N 1
ATOM 842 C CA . LYS A 1 105 ? -11.735 0.010 -9.956 1.00 96.75 105 LYS A CA 1
ATOM 843 C C . LYS A 1 105 ? -10.358 -0.618 -10.114 1.00 96.75 105 LYS A C 1
ATOM 845 O O . LYS A 1 105 ? -9.569 -0.114 -10.913 1.00 96.75 105 LYS A O 1
ATOM 850 N N . ILE A 1 106 ? -10.083 -1.738 -9.440 1.00 96.56 106 ILE A N 1
ATOM 851 C CA . ILE A 1 106 ? -8.810 -2.453 -9.598 1.00 96.56 106 ILE A CA 1
ATOM 852 C C . ILE A 1 106 ? -8.605 -2.974 -11.030 1.00 96.56 106 ILE A C 1
ATOM 854 O O . ILE A 1 106 ? -7.471 -3.164 -11.456 1.00 96.56 106 ILE A O 1
ATOM 858 N N . GLY A 1 107 ? -9.677 -3.146 -11.812 1.00 95.25 107 GLY A N 1
ATOM 859 C CA . GLY A 1 107 ? -9.609 -3.510 -13.231 1.00 95.25 107 GLY A CA 1
ATOM 860 C C . GLY A 1 107 ? -9.556 -2.317 -14.196 1.00 95.25 107 GLY A C 1
ATOM 861 O O . GLY A 1 107 ? -9.452 -2.512 -15.407 1.00 95.25 107 GLY A O 1
ATOM 862 N N . GLN A 1 108 ? -9.650 -1.073 -13.710 1.00 96.00 108 GLN A N 1
ATOM 863 C CA . GLN A 1 108 ? -9.799 0.103 -14.570 1.00 96.00 108 GLN A CA 1
ATOM 864 C C . GLN A 1 108 ? -8.451 0.709 -14.965 1.00 96.00 108 GLN A C 1
ATOM 866 O O . GLN A 1 108 ? -7.824 1.441 -14.199 1.00 96.00 108 GLN A O 1
ATOM 871 N N . LEU A 1 109 ? -8.049 0.492 -16.220 1.00 95.06 109 LEU A N 1
ATOM 872 C CA . LEU A 1 109 ? -6.761 0.947 -16.759 1.00 95.06 109 LEU A CA 1
ATOM 873 C C . LEU A 1 109 ? -6.478 2.445 -16.535 1.00 95.06 109 LEU A C 1
ATOM 875 O O . LEU A 1 109 ? -5.357 2.816 -16.200 1.00 95.06 109 LEU A O 1
ATOM 879 N N . LYS A 1 110 ? -7.494 3.305 -16.679 1.00 95.06 110 LYS A N 1
ATOM 880 C CA . LYS A 1 110 ? -7.353 4.759 -16.487 1.00 95.06 110 LYS A CA 1
ATOM 881 C C . LYS A 1 110 ? -6.948 5.133 -15.059 1.00 95.06 110 LYS A C 1
ATOM 883 O O . LYS A 1 110 ? -6.157 6.053 -14.876 1.00 95.06 110 LYS A O 1
ATOM 888 N N . ILE A 1 111 ? -7.462 4.417 -14.058 1.00 97.06 111 ILE A N 1
ATOM 889 C CA . ILE A 1 111 ? -7.118 4.665 -12.652 1.00 97.06 111 ILE A CA 1
ATOM 890 C C . ILE A 1 111 ? -5.664 4.272 -12.410 1.00 97.06 111 ILE A C 1
ATOM 892 O O . ILE A 1 111 ? -4.930 5.033 -11.797 1.00 97.06 111 ILE A O 1
ATOM 896 N N . TRP A 1 112 ? -5.212 3.147 -12.967 1.00 97.69 112 TRP A N 1
ATOM 897 C CA . TRP A 1 112 ? -3.812 2.725 -12.878 1.00 97.69 112 TRP A CA 1
ATOM 898 C C . TRP A 1 112 ? -2.834 3.682 -13.567 1.00 97.69 112 TRP A C 1
ATOM 900 O O . TRP A 1 112 ? -1.726 3.881 -13.071 1.00 97.69 112 TRP A O 1
ATOM 910 N N . GLN A 1 113 ? -3.227 4.284 -14.692 1.00 95.88 113 GLN A N 1
ATOM 911 C CA . GLN A 1 113 ? -2.435 5.327 -15.354 1.00 95.88 113 GLN A CA 1
ATOM 912 C C . GLN A 1 113 ? -2.288 6.553 -14.448 1.00 95.88 113 GLN A C 1
ATOM 914 O O . GLN A 1 113 ? -1.166 6.945 -14.135 1.00 95.88 113 GLN A O 1
ATOM 919 N N . SER A 1 114 ? -3.411 7.070 -13.937 1.00 96.81 114 SER A N 1
ATOM 920 C CA . SER A 1 114 ? -3.428 8.184 -12.982 1.00 96.81 114 SER A CA 1
ATOM 921 C C . SER A 1 114 ? -2.609 7.863 -11.730 1.00 96.81 114 SER A C 1
ATOM 923 O O . SER A 1 114 ? -1.813 8.682 -11.276 1.00 96.81 114 SER A O 1
ATOM 925 N N . TYR A 1 115 ? -2.751 6.649 -11.198 1.00 97.81 115 TYR A N 1
ATOM 926 C CA . TYR A 1 115 ? -2.005 6.165 -10.046 1.00 97.81 115 TYR A CA 1
ATOM 927 C C . TYR A 1 115 ? -0.497 6.254 -10.283 1.00 97.81 115 TYR A C 1
ATOM 929 O O . TYR A 1 115 ? 0.209 6.906 -9.518 1.00 97.81 115 TYR A O 1
ATOM 937 N N . ARG A 1 116 ? -0.010 5.676 -11.386 1.00 97.00 116 ARG A N 1
ATOM 938 C CA . ARG A 1 116 ? 1.413 5.708 -11.743 1.00 97.00 116 ARG A CA 1
ATOM 939 C C . ARG A 1 116 ? 1.954 7.125 -11.886 1.00 97.00 116 ARG A C 1
ATOM 941 O O . ARG A 1 116 ? 3.066 7.386 -11.441 1.00 97.00 116 ARG A O 1
ATOM 948 N N . GLU A 1 117 ? 1.198 8.000 -12.541 1.00 96.19 117 GLU A N 1
ATOM 949 C CA . GLU A 1 117 ? 1.604 9.382 -12.810 1.00 96.19 117 GLU A CA 1
ATOM 950 C C . GLU A 1 117 ? 1.718 10.192 -11.517 1.00 96.19 117 GLU A C 1
ATOM 952 O O . GLU A 1 117 ? 2.752 10.808 -11.271 1.00 96.19 117 GLU A O 1
ATOM 957 N N . ASN A 1 118 ? 0.706 10.121 -10.648 1.00 96.50 118 ASN A N 1
ATOM 958 C CA . ASN A 1 118 ? 0.674 10.894 -9.404 1.00 96.50 118 ASN A CA 1
ATOM 959 C C . ASN A 1 118 ? 1.763 10.467 -8.404 1.00 96.50 118 ASN A C 1
ATOM 961 O O . ASN A 1 118 ? 2.284 11.306 -7.672 1.00 96.50 118 ASN A O 1
ATOM 965 N N . LEU A 1 119 ? 2.157 9.189 -8.388 1.00 94.88 119 LEU A N 1
ATOM 966 C CA . LEU A 1 119 ? 3.226 8.716 -7.499 1.00 94.88 119 LEU A CA 1
ATOM 967 C C . LEU A 1 119 ? 4.619 9.248 -7.835 1.00 94.88 119 LEU A C 1
ATOM 969 O O . LEU A 1 119 ? 5.508 9.161 -6.989 1.00 94.88 119 LEU A O 1
ATOM 973 N N . LEU A 1 120 ? 4.841 9.751 -9.053 1.00 91.00 120 LEU A N 1
ATOM 974 C CA . LEU A 1 120 ? 6.124 10.365 -9.403 1.00 91.00 120 LEU A CA 1
ATOM 975 C C . LEU A 1 120 ? 6.365 11.651 -8.607 1.00 91.00 120 LEU A C 1
ATOM 977 O O . LEU A 1 120 ? 7.517 11.975 -8.324 1.00 91.00 120 LEU A O 1
ATOM 981 N N . GLU A 1 121 ? 5.288 12.351 -8.253 1.00 91.75 121 GLU A N 1
ATOM 982 C CA . GLU A 1 121 ? 5.329 13.601 -7.498 1.00 91.75 121 GLU A CA 1
ATOM 983 C C . GLU A 1 121 ? 5.080 13.365 -6.005 1.00 91.75 121 GLU A C 1
ATOM 985 O O . GLU A 1 121 ? 5.840 13.863 -5.178 1.00 91.75 121 GLU A O 1
ATOM 990 N N . GLU A 1 122 ? 4.065 12.567 -5.654 1.00 95.62 122 GLU A N 1
ATOM 991 C CA . GLU A 1 122 ? 3.675 12.312 -4.264 1.00 95.62 122 GLU A CA 1
ATOM 992 C C . GLU A 1 122 ? 3.448 10.809 -4.011 1.00 95.62 122 GLU A C 1
ATOM 994 O O . GLU A 1 122 ? 2.336 10.294 -4.184 1.00 95.62 122 GLU A O 1
ATOM 999 N N . PRO A 1 123 ? 4.488 10.069 -3.580 1.00 94.62 123 PRO A N 1
ATOM 1000 C CA . PRO A 1 123 ? 4.397 8.633 -3.322 1.00 94.62 123 PRO A CA 1
ATOM 1001 C C . PRO A 1 123 ? 3.351 8.243 -2.266 1.00 94.62 123 PRO A C 1
ATOM 1003 O O . PRO A 1 123 ? 2.801 7.140 -2.320 1.00 94.62 123 PRO A O 1
ATOM 1006 N N . MET A 1 124 ? 3.031 9.132 -1.318 1.00 95.62 124 MET A N 1
ATOM 1007 C CA . MET A 1 124 ? 2.062 8.822 -0.261 1.00 95.62 124 MET A CA 1
ATOM 1008 C C . MET A 1 124 ? 0.618 8.761 -0.769 1.00 95.62 124 MET A C 1
ATOM 1010 O O . MET A 1 124 ? -0.242 8.191 -0.092 1.00 95.62 124 MET A O 1
ATOM 1014 N N . LEU A 1 125 ? 0.336 9.251 -1.985 1.00 97.62 125 LEU A N 1
ATOM 1015 C CA . LEU A 1 125 ? -0.963 9.051 -2.638 1.00 97.62 125 LEU A CA 1
ATOM 1016 C C . LEU A 1 125 ? -1.278 7.570 -2.887 1.00 97.62 125 LEU A C 1
ATOM 1018 O O . LEU A 1 125 ? -2.444 7.239 -3.097 1.00 97.62 125 LEU A O 1
ATOM 1022 N N . ALA A 1 126 ? -0.293 6.667 -2.803 1.00 98.25 126 ALA A N 1
ATOM 1023 C CA . ALA A 1 126 ? -0.531 5.229 -2.897 1.00 98.25 126 ALA A CA 1
ATOM 1024 C C . ALA A 1 126 ? -1.544 4.720 -1.871 1.00 98.25 126 ALA A C 1
ATOM 1026 O O . ALA A 1 126 ? -2.316 3.828 -2.205 1.00 98.25 126 ALA A O 1
ATOM 1027 N N . ILE A 1 127 ? -1.612 5.323 -0.681 1.00 98.31 127 ILE A N 1
ATOM 1028 C CA . ILE A 1 127 ? -2.612 4.957 0.328 1.00 98.31 127 ILE A CA 1
ATOM 1029 C C . ILE A 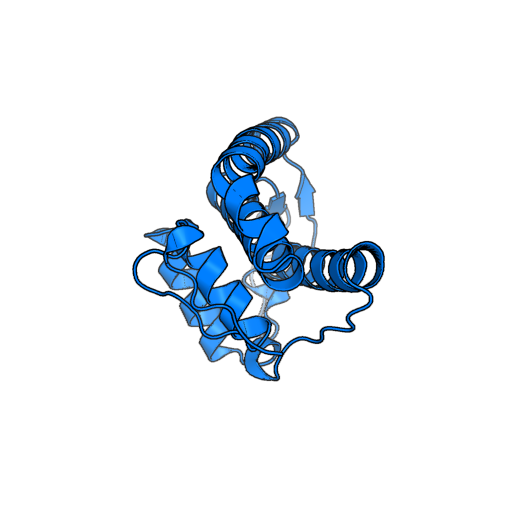1 127 ? -4.024 5.287 -0.180 1.00 98.31 127 ILE A C 1
ATOM 1031 O O . ILE A 1 127 ? -4.912 4.445 -0.112 1.00 98.31 127 ILE A O 1
ATOM 1035 N N . ALA A 1 128 ? -4.229 6.480 -0.750 1.00 97.88 128 ALA A N 1
ATOM 1036 C CA . ALA A 1 128 ? -5.531 6.890 -1.278 1.00 97.88 128 ALA A CA 1
ATOM 1037 C C . ALA A 1 128 ? -5.951 6.063 -2.502 1.00 97.88 128 ALA A C 1
ATOM 1039 O O . ALA A 1 128 ? -7.099 5.640 -2.591 1.00 97.88 128 ALA A O 1
ATOM 1040 N N . TYR A 1 129 ? -5.033 5.771 -3.427 1.00 98.44 129 TYR A N 1
ATOM 1041 C CA . TYR A 1 129 ? -5.337 4.861 -4.537 1.00 98.44 129 TYR A CA 1
ATOM 1042 C C . TYR A 1 129 ? -5.660 3.447 -4.049 1.00 98.44 129 TYR A C 1
ATOM 1044 O O . TYR A 1 129 ? -6.568 2.815 -4.583 1.00 98.44 129 TYR A O 1
ATOM 1052 N N . PHE A 1 130 ? -4.961 2.961 -3.021 1.00 98.56 130 PHE A N 1
ATOM 1053 C CA . PHE A 1 130 ? -5.242 1.662 -2.418 1.00 98.56 130 PHE A CA 1
ATOM 1054 C C . PHE A 1 130 ? -6.626 1.620 -1.762 1.00 98.56 130 PHE A C 1
ATOM 1056 O O . PHE A 1 130 ? -7.365 0.665 -1.982 1.00 98.56 130 PHE A O 1
ATOM 1063 N N . ASP A 1 131 ? -7.019 2.669 -1.034 1.00 97.69 131 ASP A N 1
ATOM 1064 C CA . ASP A 1 131 ? -8.387 2.811 -0.526 1.00 97.69 131 ASP A CA 1
ATOM 1065 C C . ASP A 1 131 ? -9.409 2.765 -1.664 1.00 97.69 131 ASP A C 1
ATOM 1067 O O . ASP A 1 131 ? -10.362 1.990 -1.602 1.00 97.69 131 ASP A O 1
ATOM 1071 N N . ASP A 1 132 ? -9.171 3.514 -2.744 1.00 97.56 132 ASP A N 1
ATOM 1072 C CA . ASP A 1 132 ? -10.085 3.551 -3.885 1.00 97.56 132 ASP A CA 1
ATOM 1073 C C . ASP A 1 132 ? -10.211 2.177 -4.570 1.00 97.56 132 ASP A C 1
ATOM 1075 O O . ASP A 1 132 ? -11.314 1.731 -4.900 1.00 97.56 132 ASP A O 1
ATOM 1079 N N . PHE A 1 133 ? -9.099 1.447 -4.716 1.00 98.31 133 PHE A N 1
ATOM 1080 C CA . PHE A 1 133 ? -9.107 0.067 -5.205 1.00 98.31 133 PHE A CA 1
ATOM 1081 C C . PHE A 1 133 ? -9.849 -0.883 -4.269 1.00 98.31 133 PHE A C 1
ATOM 1083 O O . PHE A 1 133 ? -10.545 -1.768 -4.759 1.00 98.31 133 PHE A O 1
ATOM 1090 N N . MET A 1 134 ? -9.783 -0.673 -2.956 1.00 97.62 134 MET A N 1
ATOM 1091 C CA . MET A 1 134 ? -10.501 -1.468 -1.954 1.00 97.62 134 MET A CA 1
ATOM 1092 C C . MET A 1 134 ? -11.945 -0.996 -1.710 1.00 97.62 134 MET A C 1
ATOM 1094 O O . MET A 1 134 ? -12.634 -1.539 -0.852 1.00 97.62 134 MET A O 1
ATOM 1098 N N . GLY A 1 135 ? -12.434 -0.007 -2.470 1.00 95.81 135 GLY A N 1
ATOM 1099 C CA . GLY A 1 135 ? -13.802 0.505 -2.339 1.00 95.81 135 GLY A CA 1
ATOM 1100 C C . GLY A 1 135 ? -14.034 1.349 -1.081 1.00 95.81 135 GLY A C 1
ATOM 1101 O O . GLY A 1 135 ? -15.175 1.530 -0.658 1.00 95.81 135 GLY A O 1
ATOM 1102 N N . ILE A 1 136 ? -12.961 1.859 -0.482 1.00 94.25 136 ILE A N 1
ATOM 1103 C CA . ILE A 1 136 ? -12.980 2.745 0.680 1.00 94.25 136 ILE A CA 1
ATOM 1104 C C . ILE A 1 136 ? -12.837 4.179 0.189 1.00 94.25 136 ILE A C 1
ATOM 1106 O O . ILE A 1 136 ? -12.067 4.455 -0.725 1.00 94.25 136 ILE A O 1
ATOM 1110 N N . THR A 1 137 ? -13.588 5.104 0.791 1.00 93.56 137 THR A N 1
ATOM 1111 C CA . THR A 1 137 ? -13.531 6.522 0.422 1.00 93.56 137 THR A CA 1
ATOM 1112 C C . THR A 1 137 ? -12.118 7.072 0.654 1.00 93.56 137 THR A C 1
ATOM 1114 O O . THR A 1 137 ? -11.701 7.194 1.808 1.00 93.56 137 THR A O 1
ATOM 1117 N N . PRO A 1 138 ? -11.388 7.445 -0.407 1.00 95.00 138 PRO A N 1
ATOM 1118 C CA . PRO A 1 138 ? -9.999 7.863 -0.288 1.00 95.00 138 PRO A CA 1
ATOM 1119 C C . PRO A 1 138 ? -9.862 9.288 0.262 1.00 95.00 138 PRO A C 1
ATOM 1121 O O . PRO A 1 138 ? -10.611 10.197 -0.111 1.00 95.00 138 PRO A O 1
ATOM 1124 N N . ASN A 1 139 ? -8.840 9.520 1.091 1.00 94.06 139 ASN A N 1
ATOM 1125 C CA . ASN A 1 139 ? -8.413 10.869 1.472 1.00 94.06 139 ASN A CA 1
ATOM 1126 C C . ASN A 1 139 ? -7.260 11.339 0.575 1.00 94.06 139 ASN A C 1
ATOM 1128 O O . ASN A 1 139 ? -6.090 11.120 0.876 1.00 94.06 139 ASN A O 1
ATOM 1132 N N . TRP A 1 140 ? -7.593 12.042 -0.507 1.00 94.50 140 TRP A N 1
ATOM 1133 C CA . TRP A 1 140 ? -6.611 12.563 -1.466 1.00 94.50 140 TRP A CA 1
ATOM 1134 C C . TRP A 1 140 ? -5.738 13.712 -0.939 1.00 94.50 140 TRP A C 1
ATOM 1136 O O . TRP A 1 140 ? -4.757 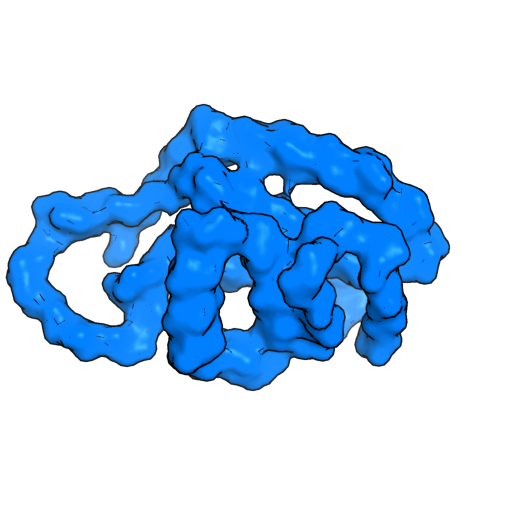14.064 -1.584 1.00 94.50 140 TRP A O 1
ATOM 1146 N N . ARG A 1 141 ? -6.092 14.339 0.194 1.00 92.69 141 ARG A N 1
ATOM 1147 C CA . ARG A 1 141 ? -5.373 15.516 0.722 1.00 92.69 141 ARG A CA 1
ATOM 1148 C C . ARG A 1 141 ? -4.291 15.139 1.722 1.00 92.69 141 ARG A C 1
ATOM 1150 O O . ARG A 1 141 ? -3.189 15.665 1.658 1.00 92.69 141 ARG A O 1
ATOM 1157 N N . THR A 1 142 ? -4.624 14.268 2.669 1.00 92.88 142 THR A N 1
ATOM 1158 C CA . THR A 1 142 ? -3.705 13.817 3.725 1.00 92.88 142 THR A CA 1
ATOM 1159 C C . THR A 1 142 ? -3.801 12.301 3.879 1.00 92.88 142 THR A C 1
ATOM 1161 O O . THR A 1 142 ? -4.246 11.819 4.925 1.00 92.88 142 THR A O 1
ATOM 1164 N N . PRO A 1 143 ? -3.430 11.537 2.837 1.00 94.31 143 PRO A N 1
ATOM 1165 C CA . PRO A 1 143 ? -3.575 10.081 2.827 1.00 94.31 143 PRO A CA 1
ATOM 1166 C C . PRO A 1 143 ? -2.760 9.386 3.925 1.00 94.31 143 PRO A C 1
ATOM 1168 O O . PRO A 1 143 ? -3.151 8.334 4.412 1.00 94.31 143 PRO A O 1
ATOM 1171 N N . TYR A 1 144 ? -1.653 9.999 4.349 1.00 93.00 144 TYR A N 1
ATOM 1172 C CA . TYR A 1 144 ? -0.699 9.472 5.326 1.00 93.00 144 TYR A CA 1
ATOM 1173 C C . TYR A 1 144 ? -1.092 9.701 6.794 1.00 93.00 144 TYR A C 1
ATOM 1175 O O . TYR A 1 144 ? -0.373 9.260 7.686 1.00 93.00 144 TYR A O 1
ATOM 1183 N N . TYR A 1 145 ? -2.205 10.389 7.077 1.00 90.19 145 TYR A N 1
ATOM 1184 C CA . TYR A 1 145 ? -2.619 10.679 8.451 1.00 90.19 145 TYR A CA 1
ATOM 1185 C C . TYR A 1 145 ? -3.908 9.943 8.824 1.00 90.19 145 TYR A C 1
ATOM 1187 O O . TYR A 1 145 ? -5.013 10.377 8.486 1.00 90.19 145 TYR A O 1
ATOM 1195 N N . ALA A 1 146 ? -3.764 8.851 9.585 1.00 87.69 146 ALA A N 1
ATOM 1196 C CA . ALA A 1 146 ? -4.875 8.007 10.038 1.00 87.69 146 ALA A CA 1
ATOM 1197 C C . ALA A 1 146 ? -5.980 8.794 10.770 1.00 87.69 146 ALA A C 1
ATOM 1199 O O . ALA A 1 146 ? -7.161 8.481 10.640 1.00 87.69 146 ALA A O 1
ATOM 1200 N N . GLY A 1 147 ? -5.619 9.864 11.489 1.00 85.12 147 GLY A N 1
ATOM 1201 C CA . GLY A 1 147 ? -6.566 10.696 12.237 1.00 85.12 147 GLY A CA 1
ATOM 1202 C C . GLY A 1 147 ? -7.615 11.415 11.377 1.00 85.12 147 GLY A C 1
ATOM 1203 O O . GLY A 1 147 ? -8.655 11.804 11.902 1.00 85.12 147 GLY A O 1
ATOM 1204 N N . HIS A 1 148 ? -7.382 11.574 10.069 1.00 85.19 148 HIS A N 1
ATOM 1205 C CA . HIS A 1 148 ? -8.336 12.191 9.136 1.00 85.19 148 HIS A CA 1
ATOM 1206 C C . HIS A 1 148 ? -9.193 11.177 8.369 1.00 85.19 148 HIS A C 1
ATOM 1208 O O . HIS A 1 148 ? -9.943 11.567 7.471 1.00 85.19 148 HIS A O 1
ATOM 1214 N N . ARG A 1 149 ? -9.092 9.882 8.680 1.00 84.44 149 ARG A N 1
ATOM 1215 C CA . ARG A 1 149 ? -9.936 8.862 8.059 1.00 84.44 149 ARG A CA 1
ATOM 1216 C C . ARG A 1 149 ? -11.320 8.896 8.694 1.00 84.44 149 ARG A C 1
ATOM 1218 O O . ARG A 1 149 ? -11.482 8.681 9.897 1.00 84.44 149 ARG A O 1
ATOM 1225 N N . THR A 1 150 ? -12.338 9.158 7.884 1.00 70.94 150 THR A N 1
ATOM 1226 C CA . THR A 1 150 ? -13.723 8.893 8.272 1.00 70.94 150 THR A CA 1
ATOM 1227 C C . THR A 1 150 ? -13.888 7.384 8.291 1.00 70.94 150 THR A C 1
ATOM 1229 O O . THR A 1 150 ? -13.774 6.778 7.232 1.00 70.94 150 THR A O 1
ATOM 1232 N N . ALA A 1 151 ? -14.105 6.786 9.466 1.00 58.62 151 ALA A N 1
ATOM 1233 C CA . ALA A 1 151 ? -14.271 5.343 9.616 1.00 58.62 151 ALA A CA 1
ATOM 1234 C C . ALA A 1 151 ? -15.255 4.805 8.561 1.00 58.62 151 ALA A C 1
ATOM 1236 O O . ALA A 1 151 ? -16.461 5.041 8.648 1.00 58.62 151 ALA A O 1
ATOM 1237 N N . GLY A 1 152 ? -14.720 4.139 7.535 1.00 53.88 152 GLY A N 1
ATOM 1238 C CA . GLY A 1 152 ? -15.512 3.544 6.470 1.00 53.88 152 GLY A CA 1
ATOM 1239 C C . GLY A 1 152 ? -16.289 2.372 7.048 1.00 53.88 152 GLY A C 1
ATOM 1240 O O . GLY A 1 152 ? -15.695 1.410 7.536 1.00 53.88 152 GLY A O 1
ATOM 1241 N N . ILE A 1 153 ? -17.615 2.476 7.055 1.00 40.38 153 ILE A N 1
ATOM 1242 C CA . ILE A 1 153 ? -18.500 1.382 7.446 1.00 40.38 153 ILE A CA 1
ATOM 1243 C C . ILE A 1 153 ? -18.668 0.504 6.207 1.00 40.38 153 ILE A C 1
ATOM 1245 O O . ILE A 1 153 ? -19.549 0.770 5.400 1.00 40.38 153 ILE A O 1
ATOM 1249 N N . ASN A 1 154 ? -17.806 -0.499 6.049 1.00 43.09 154 ASN A N 1
ATOM 1250 C CA . ASN A 1 154 ? -18.072 -1.670 5.213 1.00 43.09 154 ASN A CA 1
ATOM 1251 C C . ASN A 1 154 ? -17.842 -2.936 6.050 1.00 43.09 154 ASN A C 1
ATOM 1253 O O . ASN A 1 154 ? -16.826 -3.009 6.795 1.00 43.09 154 ASN A O 1
#

Foldseek 3Di:
DDKDFDVVLLVVLVVVLVVLLVVCVVCCVVAVLVSLLLSLLSSLLSCVLSVRMDDPCVVDDDDDDPDLDLCVVPVPNLVSLVVSQVVSQVCCCPVPVDGFDFDPVNVPSVLSVVLVVVCVPPSLCSSQSSCVRRVHHGDNPCSSDNVPGDRGDD